Protein AF-A0A7W0RH57-F1 (afdb_monomer_lite)

Secondary structure (DSSP, 8-state):
--HHHHHHHHHHHHHTT-HHHHHHHHHHHHHTSTT--HHHHHHHHTT-HHHHHHHHHHHHHH---HHHHHHHHHHHHHHHHHH-TT-HHHHHHHHHHHHHH-

Radius of gyration: 12.83 Å; chains: 1; bounding box: 29×34×26 Å

Structure (mmCIF, N/CA/C/O backbone):
data_AF-A0A7W0RH57-F1
#
_entry.id   AF-A0A7W0RH57-F1
#
loop_
_atom_site.group_PDB
_atom_site.id
_atom_site.type_symbol
_atom_site.label_atom_id
_atom_site.label_alt_id
_atom_site.label_comp_id
_atom_site.label_asym_id
_atom_site.label_entity_id
_atom_site.label_seq_id
_atom_site.pdbx_PDB_ins_code
_atom_site.Cartn_x
_atom_site.Cartn_y
_atom_site.Cartn_z
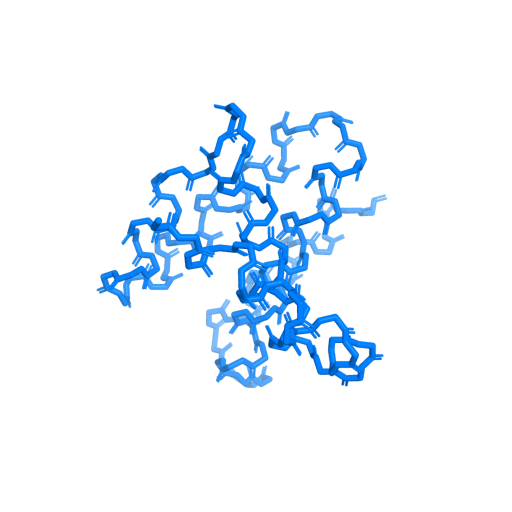_atom_site.occupancy
_atom_site.B_iso_or_equiv
_atom_site.auth_seq_id
_atom_site.auth_comp_id
_atom_site.auth_asym_id
_atom_site.auth_atom_id
_atom_site.pdbx_PDB_model_num
ATOM 1 N N . ARG A 1 1 ? -12.800 -21.070 1.892 1.00 49.78 1 ARG A N 1
ATOM 2 C CA . ARG A 1 1 ? -12.249 -20.202 0.821 1.00 49.78 1 ARG A CA 1
ATOM 3 C C . ARG A 1 1 ? -11.476 -19.169 1.601 1.00 49.78 1 ARG A C 1
ATOM 5 O O . ARG A 1 1 ? -12.048 -18.175 2.015 1.00 49.78 1 ARG A O 1
ATOM 12 N N . ASP A 1 2 ? -10.248 -19.545 1.932 1.00 55.34 2 ASP A N 1
ATOM 13 C CA . ASP A 1 2 ? -9.418 -18.936 2.974 1.00 55.34 2 ASP A CA 1
ATOM 14 C C . ASP A 1 2 ? -8.124 -18.388 2.362 1.00 55.34 2 ASP A C 1
ATOM 16 O O . ASP A 1 2 ? -7.145 -18.186 3.063 1.00 55.34 2 ASP A O 1
ATOM 20 N N . GLU A 1 3 ? -8.145 -18.106 1.052 1.00 70.62 3 GLU A N 1
ATOM 21 C CA . GLU A 1 3 ? -7.032 -17.529 0.287 1.00 70.62 3 GLU A CA 1
ATOM 22 C C . GLU A 1 3 ? -6.315 -16.373 1.013 1.00 70.62 3 GLU A C 1
ATOM 24 O O . GLU A 1 3 ? -5.087 -16.397 1.054 1.00 70.62 3 GLU A O 1
ATOM 29 N N . PRO A 1 4 ? -7.002 -15.393 1.642 1.00 70.00 4 PRO A N 1
ATOM 30 C CA . PRO A 1 4 ? -6.301 -14.323 2.357 1.00 70.00 4 PRO A CA 1
ATOM 31 C C . PRO A 1 4 ? -5.659 -14.775 3.678 1.00 70.00 4 PRO A C 1
ATOM 33 O O . PRO A 1 4 ? -4.605 -14.260 4.043 1.00 70.00 4 PRO A O 1
ATOM 36 N N . ALA A 1 5 ? -6.269 -15.721 4.397 1.00 70.38 5 ALA A N 1
ATOM 37 C CA . ALA A 1 5 ? -5.737 -16.226 5.664 1.00 70.38 5 ALA A CA 1
ATOM 38 C C . ALA A 1 5 ? -4.539 -17.160 5.430 1.00 70.38 5 ALA A C 1
ATOM 40 O O . ALA A 1 5 ? -3.511 -17.035 6.089 1.00 70.38 5 ALA A O 1
ATOM 41 N N . GLU A 1 6 ? -4.643 -18.031 4.427 1.00 69.00 6 GLU A N 1
ATOM 42 C CA . GLU A 1 6 ? -3.578 -18.937 3.993 1.00 69.00 6 GLU A CA 1
ATOM 43 C C . GLU A 1 6 ? -2.367 -18.164 3.446 1.00 69.00 6 GLU A C 1
ATOM 45 O O . GLU A 1 6 ? -1.219 -18.485 3.754 1.00 69.00 6 GLU A O 1
ATOM 50 N N . ALA A 1 7 ? -2.604 -17.074 2.709 1.00 68.75 7 ALA A N 1
ATOM 51 C CA . ALA A 1 7 ? -1.536 -16.183 2.265 1.00 68.75 7 ALA A CA 1
ATOM 52 C C . ALA A 1 7 ? -0.786 -15.522 3.437 1.00 68.75 7 ALA A C 1
ATOM 54 O O . ALA A 1 7 ? 0.428 -15.323 3.349 1.00 68.75 7 ALA A O 1
ATOM 55 N N . LEU A 1 8 ? -1.479 -15.198 4.535 1.00 68.44 8 LEU A N 1
ATOM 56 C CA . LEU A 1 8 ? -0.875 -14.559 5.706 1.00 68.44 8 LEU A CA 1
ATOM 57 C C . LEU A 1 8 ? 0.101 -15.499 6.428 1.00 68.44 8 LEU A C 1
ATOM 59 O O . LEU A 1 8 ? 1.219 -15.088 6.743 1.00 68.44 8 LEU A O 1
ATOM 63 N N . GLU A 1 9 ? -0.283 -16.766 6.615 1.00 69.69 9 GLU A N 1
ATOM 64 C CA . GLU A 1 9 ? 0.562 -17.788 7.252 1.00 69.69 9 GLU A CA 1
ATOM 65 C C . GLU A 1 9 ? 1.883 -18.009 6.499 1.00 69.69 9 GLU A C 1
ATOM 67 O O . GLU A 1 9 ? 2.933 -18.226 7.109 1.00 69.69 9 GLU A O 1
ATOM 72 N N . VAL A 1 10 ? 1.851 -17.920 5.167 1.00 67.81 10 VAL A N 1
ATOM 73 C CA . VAL A 1 10 ? 3.039 -18.088 4.318 1.00 67.81 10 VAL A CA 1
ATOM 74 C C . VAL A 1 10 ? 3.886 -16.815 4.265 1.00 67.81 10 VAL A C 1
ATOM 76 O O . VAL A 1 10 ? 5.118 -16.886 4.255 1.00 67.81 10 VAL A O 1
ATOM 79 N N . ALA A 1 11 ? 3.251 -15.643 4.218 1.00 61.91 11 ALA A N 1
ATOM 80 C CA . ALA A 1 11 ? 3.948 -14.380 4.014 1.00 61.91 11 ALA A CA 1
ATOM 81 C C . ALA A 1 11 ? 4.668 -13.874 5.275 1.00 61.91 11 ALA A C 1
ATOM 83 O O . ALA A 1 11 ? 5.739 -13.285 5.140 1.00 61.91 11 ALA A O 1
ATOM 84 N N . GLU A 1 12 ? 4.144 -14.106 6.486 1.00 59.31 12 GLU A N 1
ATOM 85 C CA . GLU A 1 12 ? 4.690 -13.533 7.733 1.00 59.31 12 GLU A CA 1
ATOM 86 C C . GLU A 1 12 ? 6.198 -13.784 7.960 1.00 59.31 12 GLU A C 1
ATOM 88 O O . GLU A 1 12 ? 6.925 -12.819 8.220 1.00 59.31 12 GL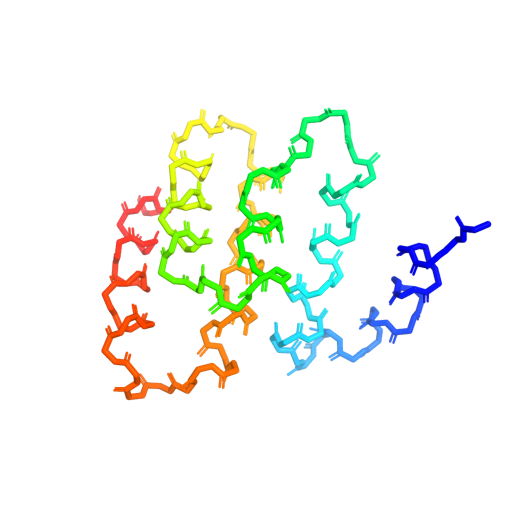U A O 1
ATOM 93 N N . PRO A 1 13 ? 6.732 -15.014 7.820 1.00 55.25 13 PRO A N 1
ATOM 94 C CA . PRO A 1 13 ? 8.155 -15.281 8.050 1.00 55.25 13 PRO A CA 1
ATOM 95 C C . PRO A 1 13 ? 9.082 -14.649 6.997 1.00 55.25 13 PRO A C 1
ATOM 97 O O . PRO A 1 13 ? 10.242 -14.348 7.292 1.00 55.25 13 PRO A O 1
ATOM 100 N N . VAL A 1 14 ? 8.585 -14.447 5.770 1.00 57.50 14 VAL A N 1
ATOM 101 C CA . VAL A 1 14 ? 9.337 -13.889 4.629 1.00 57.50 14 VAL A CA 1
ATOM 102 C C . VAL A 1 14 ? 9.249 -12.357 4.607 1.00 57.50 14 VAL A C 1
ATOM 104 O O . VAL A 1 14 ? 10.241 -11.677 4.338 1.00 57.50 14 VAL A O 1
ATOM 107 N N . ALA A 1 15 ? 8.102 -11.801 5.001 1.00 55.31 15 ALA A N 1
ATOM 108 C CA . ALA A 1 15 ? 7.809 -10.370 5.077 1.00 55.31 15 ALA A CA 1
ATOM 109 C C . ALA A 1 15 ? 8.742 -9.589 6.016 1.00 55.31 15 ALA A C 1
ATOM 111 O O . ALA A 1 15 ? 8.936 -8.389 5.834 1.00 55.31 15 ALA A O 1
ATOM 112 N N . VAL A 1 16 ? 9.377 -10.255 6.989 1.00 53.09 16 VAL A N 1
ATOM 113 C CA . VAL A 1 16 ? 10.386 -9.622 7.860 1.00 53.09 16 VAL A CA 1
ATOM 114 C C . VAL A 1 16 ? 11.622 -9.164 7.061 1.00 53.09 16 VAL A C 1
ATOM 116 O O . VAL A 1 16 ? 12.368 -8.304 7.528 1.00 53.09 16 VAL A O 1
ATOM 119 N N . LYS A 1 17 ? 11.848 -9.700 5.850 1.00 60.28 17 LYS A N 1
ATOM 120 C CA . LYS A 1 17 ? 12.963 -9.317 4.962 1.00 60.28 17 LYS A CA 1
ATOM 121 C C . LYS A 1 17 ? 12.547 -8.928 3.537 1.00 60.28 17 LYS A C 1
ATOM 123 O O . LYS A 1 17 ? 13.366 -8.332 2.842 1.00 60.28 17 LYS A O 1
ATOM 128 N N . ASP A 1 18 ? 11.321 -9.233 3.116 1.00 84.56 18 ASP A N 1
ATOM 129 C CA . ASP A 1 18 ? 10.815 -8.973 1.765 1.00 84.56 18 ASP A CA 1
ATOM 130 C C . ASP A 1 18 ? 9.634 -7.986 1.782 1.00 84.56 18 ASP A C 1
ATOM 132 O O . ASP A 1 18 ? 8.556 -8.265 2.313 1.00 84.56 18 ASP A O 1
ATOM 136 N N . PHE A 1 19 ? 9.845 -6.816 1.178 1.00 87.81 19 PHE A N 1
ATOM 137 C CA . PHE A 1 19 ? 8.839 -5.763 1.065 1.00 87.81 19 PHE A CA 1
ATOM 138 C C . PHE A 1 19 ? 7.632 -6.165 0.209 1.00 87.81 19 PHE A C 1
ATOM 140 O O . PHE A 1 19 ? 6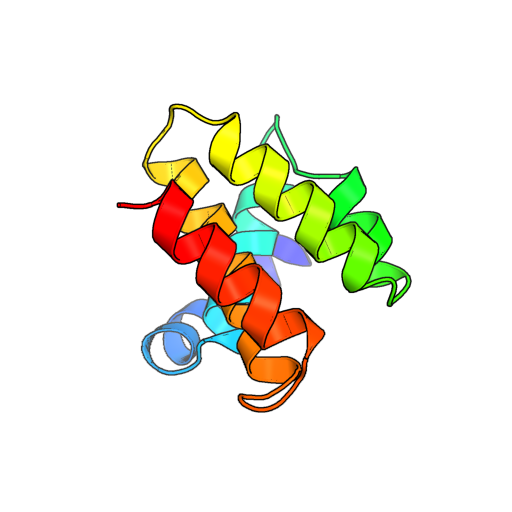.531 -5.680 0.474 1.00 87.81 19 PHE A O 1
ATOM 147 N N . VAL A 1 20 ? 7.806 -7.060 -0.769 1.00 89.88 20 VAL A N 1
ATOM 148 C CA . VAL A 1 20 ? 6.704 -7.585 -1.587 1.00 89.88 20 VAL A CA 1
ATOM 149 C C . VAL A 1 20 ? 5.796 -8.452 -0.720 1.00 89.88 20 VAL A C 1
ATOM 151 O O . VAL A 1 20 ? 4.596 -8.191 -0.625 1.00 89.88 20 VAL A O 1
ATOM 154 N N . ALA A 1 21 ? 6.373 -9.411 0.012 1.00 89.19 21 ALA A N 1
ATOM 155 C CA . ALA A 1 21 ? 5.619 -10.268 0.928 1.00 89.19 21 ALA A CA 1
ATOM 156 C C . ALA A 1 21 ? 4.915 -9.455 2.030 1.00 89.19 21 ALA A C 1
ATOM 158 O O . ALA A 1 21 ? 3.752 -9.707 2.344 1.00 89.19 21 ALA A O 1
ATOM 159 N N . ALA A 1 22 ? 5.581 -8.431 2.576 1.00 91.06 22 ALA A N 1
ATOM 160 C CA . ALA A 1 22 ? 4.975 -7.527 3.553 1.00 91.06 22 ALA A CA 1
ATOM 161 C C . ALA A 1 22 ? 3.789 -6.732 2.980 1.00 91.06 22 ALA A C 1
ATOM 163 O O . ALA A 1 22 ? 2.802 -6.509 3.686 1.00 91.06 22 ALA A O 1
ATOM 164 N N . GLY A 1 23 ? 3.871 -6.311 1.715 1.00 94.25 23 GLY A N 1
ATOM 165 C CA . GLY A 1 23 ? 2.780 -5.632 1.020 1.00 94.25 23 GLY A CA 1
ATOM 166 C C . GLY A 1 23 ? 1.580 -6.543 0.773 1.00 94.25 23 GLY A C 1
ATOM 167 O O . GLY A 1 23 ? 0.448 -6.141 1.038 1.00 94.25 23 GLY A O 1
ATOM 168 N N . LEU A 1 24 ? 1.818 -7.789 0.356 1.00 92.94 24 LEU A N 1
ATOM 169 C CA . LEU A 1 24 ? 0.763 -8.786 0.148 1.00 92.94 24 LEU A CA 1
ATOM 170 C C . LEU A 1 24 ? 0.058 -9.164 1.457 1.00 92.94 24 LEU A C 1
ATOM 172 O O . LEU A 1 24 ? -1.171 -9.176 1.507 1.00 92.94 24 LEU A O 1
ATOM 176 N N . ALA A 1 25 ? 0.815 -9.385 2.535 1.00 93.25 25 ALA A N 1
ATOM 177 C CA . ALA A 1 25 ? 0.250 -9.624 3.863 1.00 93.25 25 ALA A CA 1
ATOM 178 C C . ALA A 1 25 ? -0.622 -8.443 4.322 1.00 93.25 25 ALA A C 1
ATOM 180 O O . ALA A 1 25 ? -1.742 -8.632 4.791 1.00 93.25 25 ALA A O 1
ATOM 181 N N . ALA A 1 26 ? -0.149 -7.206 4.130 1.00 95.88 26 ALA A N 1
ATOM 182 C CA . ALA A 1 26 ? -0.920 -6.016 4.474 1.00 95.88 26 ALA A CA 1
ATOM 183 C C . ALA A 1 26 ? -2.198 -5.869 3.630 1.00 95.88 26 ALA A C 1
ATOM 185 O O . ALA A 1 26 ? -3.240 -5.494 4.172 1.00 95.88 26 ALA A O 1
ATOM 186 N N . ARG A 1 27 ? -2.145 -6.206 2.332 1.00 96.12 27 ARG A N 1
ATOM 187 C CA . ARG A 1 27 ? -3.328 -6.262 1.461 1.00 96.12 27 ARG A CA 1
ATOM 188 C C . ARG A 1 27 ? -4.344 -7.265 1.999 1.00 96.12 27 ARG A C 1
ATOM 190 O O . ARG A 1 27 ? -5.514 -6.911 2.111 1.00 96.12 27 ARG A O 1
ATOM 197 N N . ALA A 1 28 ? -3.910 -8.475 2.351 1.00 95.38 28 ALA A N 1
ATOM 198 C CA . ALA A 1 28 ? -4.789 -9.507 2.898 1.00 95.38 28 ALA A CA 1
ATOM 199 C C . ALA A 1 28 ? -5.469 -9.037 4.193 1.00 95.38 28 ALA A C 1
ATOM 201 O O . ALA A 1 28 ? -6.689 -9.126 4.312 1.00 95.38 28 ALA A O 1
ATOM 202 N N . THR A 1 29 ? -4.711 -8.438 5.116 1.00 95.06 29 THR A N 1
ATOM 203 C CA . THR A 1 29 ? -5.260 -7.865 6.354 1.00 95.06 29 THR A CA 1
ATOM 204 C C . THR A 1 29 ? -6.301 -6.779 6.081 1.00 95.06 29 THR A C 1
ATOM 206 O O . THR A 1 29 ? -7.362 -6.781 6.699 1.00 95.06 29 THR A O 1
ATOM 209 N N . LEU A 1 30 ? -6.032 -5.861 5.147 1.00 96.25 30 LEU A N 1
ATOM 210 C CA . LEU A 1 30 ? -6.981 -4.806 4.775 1.00 96.25 30 LEU A CA 1
ATOM 211 C C . LEU A 1 30 ? -8.236 -5.363 4.093 1.00 96.25 30 LEU A C 1
ATOM 213 O O . LEU A 1 30 ? -9.329 -4.876 4.357 1.00 96.25 30 LEU A O 1
ATOM 217 N N . ALA A 1 31 ? -8.089 -6.380 3.241 1.00 95.56 31 ALA A N 1
ATOM 218 C CA . ALA A 1 31 ? -9.197 -7.018 2.533 1.00 95.56 31 ALA A CA 1
ATOM 219 C C . ALA A 1 31 ? -10.138 -7.801 3.465 1.00 95.56 31 ALA A C 1
ATOM 221 O O . ALA A 1 31 ? -11.309 -7.976 3.142 1.00 95.56 31 ALA A O 1
ATOM 222 N N . LEU A 1 32 ? -9.632 -8.265 4.612 1.00 95.00 32 LEU A N 1
ATOM 223 C CA . LEU A 1 32 ? -10.426 -8.918 5.656 1.00 95.00 32 LEU A CA 1
ATOM 224 C C . LEU A 1 32 ? -11.171 -7.924 6.565 1.00 95.00 32 LEU A C 1
ATOM 226 O O . LEU A 1 32 ? -12.043 -8.341 7.327 1.00 95.00 32 LEU A O 1
ATOM 230 N N . GLY A 1 33 ? -10.823 -6.635 6.521 1.00 91.75 33 GLY A N 1
ATOM 231 C CA . GLY A 1 33 ? -11.492 -5.585 7.287 1.00 91.75 33 GLY A CA 1
ATOM 232 C C . GLY A 1 33 ? -12.773 -5.074 6.619 1.00 91.75 33 GLY A C 1
ATOM 233 O O . GLY A 1 33 ? -12.966 -5.227 5.416 1.00 91.75 33 GLY A O 1
ATOM 234 N N . GLU A 1 34 ? -13.636 -4.416 7.398 1.00 89.31 34 GLU A N 1
ATOM 235 C CA . GLU A 1 34 ? -14.901 -3.847 6.896 1.00 89.31 34 GLU A CA 1
ATOM 236 C C . GLU A 1 34 ? -14.678 -2.674 5.924 1.00 89.31 34 GLU A C 1
ATOM 238 O O . GLU A 1 34 ? -15.425 -2.514 4.963 1.00 89.31 34 GLU A O 1
ATOM 243 N N . A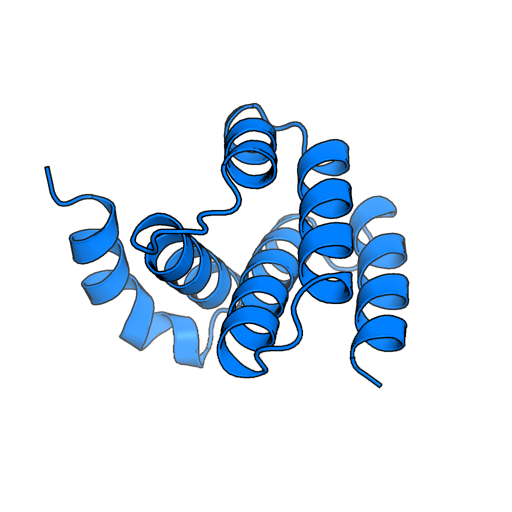SP A 1 35 ? -13.600 -1.912 6.117 1.00 90.94 35 ASP A N 1
ATOM 244 C CA . ASP A 1 35 ? -13.237 -0.758 5.287 1.00 90.94 35 ASP A CA 1
ATOM 245 C C . ASP A 1 35 ? -12.198 -1.127 4.211 1.00 90.94 35 ASP A C 1
ATOM 247 O O . ASP A 1 35 ? -11.201 -0.424 4.019 1.00 90.94 35 ASP A O 1
ATOM 251 N N . ALA A 1 36 ? -12.339 -2.276 3.553 1.00 94.31 36 ALA A N 1
ATOM 252 C CA . ALA A 1 36 ? -11.376 -2.713 2.543 1.00 94.31 36 ALA A CA 1
ATOM 253 C C . ALA A 1 36 ? -11.229 -1.674 1.397 1.00 94.31 36 ALA A C 1
ATOM 255 O O . ALA A 1 36 ? -12.242 -1.192 0.887 1.00 94.31 36 ALA A O 1
ATOM 256 N N . PRO A 1 37 ? -10.003 -1.355 0.928 1.00 95.81 37 PRO A N 1
ATOM 257 C CA . PRO A 1 37 ? -9.755 -0.506 -0.247 1.00 95.81 37 PRO A CA 1
ATOM 258 C C . PRO A 1 37 ? -10.144 -1.190 -1.574 1.00 95.81 37 PRO A C 1
ATOM 260 O O . PRO A 1 37 ? -9.297 -1.467 -2.424 1.00 95.81 37 PRO A O 1
ATOM 263 N N . VAL A 1 38 ? -11.426 -1.517 -1.754 1.00 96.19 38 VAL A N 1
ATOM 264 C CA . VAL A 1 38 ? -11.904 -2.378 -2.853 1.00 96.19 38 VAL A CA 1
ATOM 265 C C . VAL A 1 38 ? -11.527 -1.826 -4.229 1.00 96.19 38 VAL A C 1
ATOM 267 O O . VAL A 1 38 ? -11.081 -2.590 -5.085 1.00 96.19 38 VAL A O 1
ATOM 270 N N . GLU A 1 39 ? -11.657 -0.514 -4.445 1.00 96.56 39 GLU A N 1
ATOM 271 C CA . GLU A 1 39 ? -11.309 0.116 -5.726 1.00 96.56 39 GLU A CA 1
ATOM 272 C C . GLU A 1 39 ? -9.810 0.000 -6.030 1.00 96.56 39 GLU A C 1
ATOM 274 O O . GLU A 1 39 ? -9.436 -0.418 -7.125 1.00 96.56 39 GLU A O 1
ATOM 279 N N . ALA A 1 40 ? -8.955 0.289 -5.046 1.00 96.75 40 ALA A N 1
ATOM 280 C CA . ALA A 1 40 ? -7.510 0.165 -5.196 1.00 96.75 40 ALA A CA 1
ATOM 281 C C . ALA A 1 40 ? -7.086 -1.271 -5.532 1.00 96.75 40 ALA A C 1
ATOM 283 O O . ALA A 1 40 ? -6.238 -1.487 -6.396 1.00 96.75 40 ALA A O 1
ATOM 284 N N . PHE A 1 41 ? -7.668 -2.259 -4.847 1.00 96.75 41 PHE A N 1
ATOM 285 C CA . PHE A 1 41 ? -7.324 -3.664 -5.064 1.00 96.75 41 PHE A CA 1
ATOM 286 C C . PHE A 1 41 ? -7.850 -4.191 -6.396 1.00 96.75 41 PHE A C 1
ATOM 288 O O . PHE A 1 41 ? -7.136 -4.937 -7.053 1.00 96.75 41 PHE A O 1
ATOM 295 N N . SER A 1 42 ? -9.036 -3.755 -6.825 1.00 96.94 42 SER A N 1
ATOM 296 C CA . SER A 1 42 ? -9.576 -4.123 -8.139 1.00 96.94 42 SER A CA 1
ATOM 297 C C . SER A 1 42 ? -8.705 -3.567 -9.268 1.00 96.94 42 SER A C 1
ATOM 299 O O . SER A 1 42 ? -8.352 -4.305 -10.179 1.00 96.94 42 SER A O 1
ATOM 301 N N . ALA A 1 43 ? -8.277 -2.302 -9.171 1.00 97.25 43 ALA A N 1
ATOM 302 C CA . ALA A 1 43 ? -7.358 -1.709 -10.142 1.00 97.25 43 ALA A CA 1
ATOM 303 C C . ALA A 1 43 ? -6.008 -2.443 -10.190 1.00 97.25 43 ALA A C 1
ATOM 305 O O . ALA A 1 43 ? -5.460 -2.655 -11.267 1.00 97.25 43 ALA A O 1
ATOM 306 N N . TRP A 1 44 ? -5.487 -2.877 -9.035 1.00 95.00 44 TRP A N 1
ATOM 307 C CA . TRP A 1 44 ? -4.263 -3.679 -8.990 1.00 95.00 44 TRP A CA 1
ATOM 308 C C . TRP A 1 44 ? -4.455 -5.050 -9.656 1.00 95.00 44 TRP A C 1
ATOM 310 O O . TRP A 1 44 ? -3.615 -5.458 -10.452 1.00 95.00 44 TRP A O 1
ATOM 320 N N . ASP A 1 45 ? -5.567 -5.739 -9.399 1.00 94.19 45 ASP A N 1
ATOM 321 C CA . ASP A 1 45 ? -5.857 -7.036 -10.028 1.00 94.19 45 ASP A CA 1
ATOM 322 C C . ASP A 1 45 ? -6.060 -6.929 -11.555 1.00 94.19 45 ASP A C 1
ATOM 324 O O . ASP A 1 45 ? -5.840 -7.899 -12.280 1.00 94.19 45 ASP A O 1
ATOM 328 N N . GLU A 1 46 ? -6.440 -5.748 -12.049 1.00 96.25 46 GLU A N 1
ATOM 329 C CA . GLU A 1 46 ? -6.545 -5.407 -13.474 1.00 96.25 46 GLU A CA 1
ATOM 330 C C . GLU A 1 46 ? -5.224 -4.892 -14.090 1.00 96.25 46 GLU A C 1
ATOM 332 O O . GLU A 1 46 ? -5.205 -4.506 -15.259 1.00 96.25 46 GLU A O 1
ATOM 337 N N . ASP A 1 47 ? -4.121 -4.899 -13.332 1.00 94.31 47 ASP A N 1
ATOM 338 C CA . ASP A 1 47 ? -2.795 -4.369 -13.706 1.00 94.31 47 ASP A CA 1
ATOM 339 C C . ASP A 1 47 ? -2.768 -2.842 -13.972 1.00 94.31 47 ASP A C 1
ATOM 341 O O . ASP A 1 47 ? -1.779 -2.288 -14.460 1.00 94.31 47 ASP A O 1
ATOM 345 N N . ASP A 1 48 ? -3.820 -2.110 -13.580 1.00 96.56 48 ASP A N 1
ATOM 346 C CA . ASP A 1 48 ? -3.859 -0.642 -13.581 1.00 96.56 48 ASP A CA 1
ATOM 347 C C . ASP A 1 48 ? -3.183 -0.086 -12.316 1.00 96.56 48 ASP A C 1
ATOM 349 O O . ASP A 1 48 ? -3.801 0.460 -11.394 1.00 96.56 48 ASP A O 1
ATOM 353 N N . LEU A 1 49 ? -1.857 -0.236 -12.272 1.00 94.38 49 LEU A N 1
ATOM 354 C CA . LEU A 1 49 ? -1.031 0.190 -11.139 1.00 94.38 49 LEU A CA 1
ATOM 355 C C . LEU A 1 49 ? -1.076 1.703 -10.896 1.00 94.38 49 LEU A C 1
ATOM 357 O O . LEU A 1 49 ? -0.868 2.141 -9.764 1.00 94.38 49 LEU A O 1
ATOM 361 N N . SER A 1 50 ? -1.339 2.506 -11.931 1.00 94.94 50 SER A N 1
ATOM 362 C CA . SER A 1 50 ? -1.462 3.959 -11.784 1.00 94.94 50 SER A CA 1
ATOM 363 C C . SER A 1 50 ? -2.685 4.297 -10.946 1.00 94.94 50 SER A C 1
ATOM 365 O O . SER A 1 50 ? -2.565 4.988 -9.933 1.00 94.94 50 SER A O 1
ATOM 367 N N . ARG A 1 51 ? -3.845 3.754 -11.327 1.00 96.62 51 ARG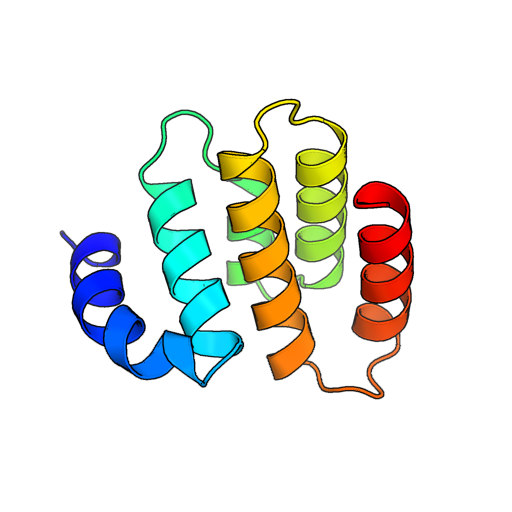 A N 1
ATOM 368 C CA . ARG A 1 51 ? -5.083 3.954 -10.580 1.00 96.62 51 ARG A CA 1
ATOM 369 C C . ARG A 1 51 ? -4.995 3.352 -9.183 1.00 96.62 51 ARG A C 1
ATOM 371 O O . ARG A 1 51 ? -5.360 4.015 -8.218 1.00 96.62 51 ARG A O 1
ATOM 378 N N . ALA A 1 52 ? -4.450 2.142 -9.057 1.00 97.06 52 ALA A N 1
ATOM 379 C CA . ALA A 1 52 ? -4.283 1.489 -7.763 1.00 97.06 52 ALA A CA 1
ATOM 380 C C . ALA A 1 52 ? -3.463 2.350 -6.786 1.00 97.06 52 ALA A C 1
ATOM 382 O O . ALA A 1 52 ? -3.876 2.570 -5.646 1.00 97.06 52 ALA A O 1
ATOM 383 N N . LEU A 1 53 ? -2.314 2.873 -7.230 1.00 96.88 53 LEU A N 1
ATOM 384 C CA . LEU A 1 53 ? -1.447 3.705 -6.396 1.00 96.88 53 LEU A CA 1
ATOM 385 C C . LEU A 1 53 ? -2.067 5.061 -6.063 1.00 96.88 53 LEU A C 1
ATOM 387 O O . LEU A 1 53 ? -1.846 5.554 -4.958 1.00 96.88 53 LEU A O 1
ATOM 391 N N . GLU A 1 54 ? -2.828 5.659 -6.978 1.00 97.44 54 GLU A N 1
ATOM 392 C CA . GLU A 1 54 ? -3.552 6.902 -6.721 1.00 97.44 54 GLU A CA 1
ATOM 393 C C . GLU A 1 54 ? -4.625 6.708 -5.643 1.00 97.44 54 GLU A C 1
ATOM 395 O O . GLU A 1 54 ? -4.590 7.397 -4.622 1.00 97.44 54 GLU A O 1
ATOM 400 N N . THR A 1 55 ? -5.479 5.691 -5.781 1.00 97.69 55 THR A N 1
ATOM 401 C CA . THR A 1 55 ? -6.513 5.377 -4.786 1.00 97.69 55 THR A CA 1
ATOM 402 C C . THR A 1 55 ? -5.909 5.023 -3.420 1.00 97.69 55 THR A C 1
ATOM 404 O O . THR A 1 55 ? -6.377 5.513 -2.394 1.00 97.69 55 THR A O 1
ATOM 407 N N . LEU A 1 56 ? -4.827 4.232 -3.370 1.00 97.62 56 LEU A N 1
ATOM 408 C CA . LEU A 1 56 ? -4.128 3.931 -2.109 1.00 97.62 56 LEU A CA 1
ATOM 409 C C . LEU A 1 56 ? -3.557 5.188 -1.444 1.00 97.62 56 LEU A C 1
ATOM 411 O O . LEU A 1 56 ? -3.547 5.294 -0.218 1.00 97.62 56 LEU A O 1
ATOM 415 N N . GLN A 1 57 ? -3.068 6.141 -2.236 1.00 96.94 57 GLN A N 1
ATOM 416 C CA . GLN A 1 57 ? -2.537 7.398 -1.723 1.00 96.94 57 GLN A CA 1
ATOM 417 C C . GLN A 1 57 ? -3.623 8.224 -1.029 1.00 96.94 57 GLN A C 1
ATOM 419 O O . GLN A 1 57 ? -3.373 8.804 0.032 1.00 96.94 57 GLN A O 1
ATOM 424 N N . ASP A 1 58 ? -4.812 8.262 -1.624 1.00 96.81 58 ASP A N 1
ATOM 425 C CA . ASP A 1 58 ? -5.957 8.985 -1.086 1.00 96.81 58 ASP A CA 1
ATOM 426 C C . ASP A 1 58 ? -6.482 8.311 0.191 1.00 96.81 58 ASP A C 1
ATOM 428 O O . ASP A 1 58 ? -6.726 8.994 1.185 1.00 96.81 58 ASP A O 1
ATOM 432 N N . GLU A 1 59 ? -6.523 6.976 0.236 1.00 97.00 59 GLU A N 1
ATOM 433 C CA . GLU A 1 59 ? -6.830 6.198 1.447 1.00 97.00 59 GLU A CA 1
ATOM 434 C C . GLU A 1 59 ? -5.858 6.499 2.603 1.00 97.00 59 GLU A C 1
ATOM 436 O O . GLU A 1 59 ? -6.279 6.694 3.747 1.00 97.00 59 GLU A O 1
ATOM 441 N N . VAL A 1 60 ? -4.549 6.588 2.318 1.00 97.00 60 VAL A N 1
ATOM 442 C CA . VAL A 1 60 ? -3.522 6.950 3.317 1.00 97.00 60 VAL A CA 1
ATOM 443 C C . VAL A 1 60 ? -3.764 8.351 3.879 1.00 97.00 60 VAL A C 1
ATOM 445 O O . VAL A 1 60 ? -3.571 8.569 5.078 1.00 97.00 60 VAL A O 1
ATOM 448 N N . ALA A 1 61 ? -4.162 9.296 3.026 1.00 95.12 61 ALA A N 1
ATOM 449 C CA . ALA A 1 61 ? -4.441 10.672 3.423 1.00 95.12 61 ALA A CA 1
ATOM 450 C C . ALA A 1 61 ? -5.763 10.808 4.197 1.00 95.12 61 ALA A C 1
ATOM 452 O O . ALA A 1 61 ? -5.860 11.644 5.094 1.00 95.12 61 ALA A O 1
ATOM 453 N N . ALA A 1 62 ? -6.767 9.993 3.867 1.00 95.12 62 ALA A N 1
ATOM 454 C CA . ALA A 1 62 ? -8.088 10.034 4.484 1.00 95.12 62 ALA A CA 1
ATOM 455 C C . ALA A 1 62 ? -8.132 9.359 5.863 1.00 95.12 62 ALA A C 1
ATOM 457 O O . ALA A 1 62 ? -8.874 9.800 6.744 1.00 95.12 62 ALA A O 1
ATOM 458 N N . THR A 1 63 ? -7.347 8.299 6.081 1.00 94.88 63 THR A N 1
ATOM 459 C CA . THR A 1 63 ? -7.368 7.580 7.360 1.00 94.88 63 THR A CA 1
ATOM 460 C C . THR A 1 63 ? -6.700 8.368 8.488 1.00 94.88 63 THR A C 1
ATOM 462 O O . THR A 1 63 ? -5.571 8.854 8.365 1.00 94.88 63 THR A O 1
ATOM 465 N N . SER A 1 64 ? -7.357 8.431 9.648 1.00 94.31 64 SER A N 1
ATOM 466 C CA . SER A 1 64 ? -6.771 8.924 10.899 1.00 94.31 64 SER A CA 1
ATOM 467 C C . SER A 1 64 ? -6.110 7.810 11.723 1.00 94.31 64 SER A C 1
ATOM 469 O O . SER A 1 64 ? -5.199 8.111 12.498 1.00 94.31 64 SER A O 1
ATOM 471 N N . ASP A 1 65 ? -6.487 6.544 11.503 1.00 95.38 65 ASP A N 1
ATOM 472 C CA . ASP A 1 65 ? -5.957 5.380 12.220 1.00 95.38 65 ASP A CA 1
ATOM 473 C C . ASP A 1 65 ? -4.496 5.078 11.819 1.00 95.38 65 ASP A C 1
ATOM 475 O O . ASP A 1 65 ? -4.233 4.737 10.657 1.00 95.38 65 ASP A O 1
ATOM 479 N N . PRO A 1 66 ? -3.533 5.162 12.762 1.00 94.31 66 PRO A N 1
ATOM 480 C CA . PRO A 1 66 ? -2.136 4.823 12.507 1.00 94.31 66 PRO A CA 1
ATOM 481 C C . PRO A 1 66 ? -1.921 3.372 12.057 1.00 94.31 66 PRO A C 1
ATOM 483 O O . PRO A 1 66 ? -1.029 3.132 11.245 1.00 94.31 66 PRO A O 1
ATOM 486 N N . GLY A 1 67 ? -2.719 2.420 12.557 1.00 95.56 67 GLY A N 1
ATOM 487 C CA . GLY A 1 67 ? -2.600 1.002 12.210 1.00 95.56 67 GLY A CA 1
ATOM 488 C C . GLY A 1 67 ? -2.963 0.754 10.749 1.00 95.56 67 GLY A C 1
ATOM 489 O O . GLY A 1 67 ? -2.149 0.237 9.980 1.00 95.56 67 GLY A O 1
ATOM 490 N N . ARG A 1 68 ? -4.143 1.224 10.331 1.00 96.44 68 ARG A N 1
ATOM 491 C CA . ARG A 1 68 ? -4.562 1.225 8.924 1.00 96.44 68 ARG A CA 1
ATOM 492 C C . ARG A 1 68 ? -3.573 1.963 8.023 1.00 96.44 68 ARG A C 1
ATOM 494 O O . ARG A 1 68 ? -3.237 1.461 6.952 1.00 96.44 68 ARG A O 1
ATOM 501 N N . ARG A 1 69 ? -3.071 3.130 8.446 1.00 97.12 69 ARG A N 1
ATOM 502 C CA . ARG A 1 69 ? -2.09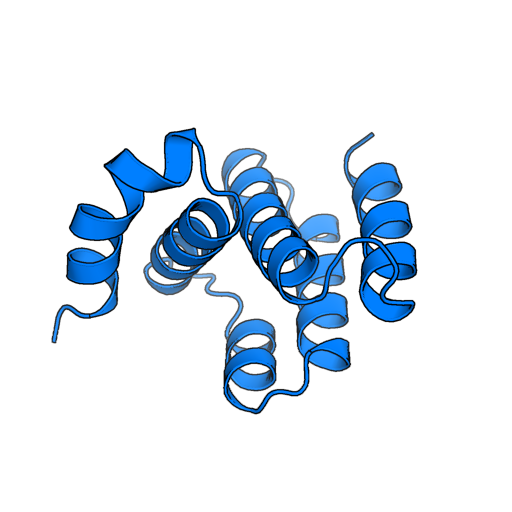6 3.905 7.660 1.00 97.12 69 ARG A CA 1
ATOM 503 C C . ARG A 1 69 ? -0.809 3.119 7.407 1.00 97.12 69 ARG A C 1
ATOM 505 O O . ARG A 1 69 ? -0.275 3.154 6.300 1.00 97.12 69 ARG A O 1
ATOM 512 N N . ASP A 1 70 ? -0.322 2.395 8.413 1.00 96.44 70 ASP A N 1
ATOM 513 C CA . ASP A 1 70 ? 0.864 1.548 8.283 1.00 96.44 70 ASP A CA 1
ATOM 514 C C . ASP A 1 70 ? 0.629 0.370 7.325 1.00 96.44 70 ASP A C 1
ATOM 516 O O . ASP A 1 70 ? 1.489 0.088 6.488 1.00 96.44 70 ASP A O 1
ATOM 520 N N . LEU A 1 71 ? -0.547 -0.265 7.380 1.00 97.31 71 LEU A N 1
ATOM 521 C CA . LEU A 1 71 ? -0.932 -1.320 6.436 1.00 97.31 71 LEU A CA 1
ATOM 522 C C . LEU A 1 71 ? -0.974 -0.799 4.993 1.00 97.31 71 LEU A C 1
ATOM 524 O O . LEU A 1 71 ? -0.335 -1.377 4.116 1.00 97.31 71 LEU A O 1
ATOM 528 N N . LEU A 1 72 ? -1.643 0.332 4.753 1.00 97.94 72 LEU A N 1
ATOM 529 C CA . LEU A 1 72 ? -1.704 0.958 3.429 1.00 97.94 72 LEU A CA 1
ATOM 530 C C . LEU A 1 72 ? -0.303 1.316 2.909 1.00 97.94 72 LEU A C 1
ATOM 532 O O . LEU A 1 72 ? 0.034 1.014 1.764 1.00 97.94 72 LEU A O 1
ATOM 536 N N . ARG A 1 73 ? 0.566 1.871 3.767 1.00 97.06 73 ARG A N 1
ATOM 537 C CA . ARG A 1 73 ? 1.971 2.133 3.421 1.00 97.06 73 ARG A CA 1
ATOM 538 C C . ARG A 1 73 ? 2.689 0.855 2.984 1.00 97.06 73 ARG A C 1
ATOM 540 O O . ARG A 1 73 ? 3.422 0.890 1.998 1.00 97.06 73 ARG A O 1
ATOM 547 N N . ARG A 1 74 ? 2.528 -0.256 3.713 1.00 96.25 74 ARG A N 1
ATOM 548 C CA . ARG A 1 74 ? 3.176 -1.538 3.375 1.00 96.25 74 ARG A CA 1
ATOM 549 C C . ARG A 1 74 ? 2.720 -2.053 2.013 1.00 96.25 74 ARG A C 1
ATOM 551 O O . ARG A 1 74 ? 3.577 -2.466 1.239 1.00 96.25 74 ARG A O 1
ATOM 558 N N . VAL A 1 75 ? 1.425 -1.961 1.696 1.00 97.12 75 VAL A N 1
ATOM 559 C CA . VAL A 1 75 ? 0.895 -2.315 0.365 1.00 97.12 75 VAL A CA 1
ATOM 560 C C . VAL A 1 75 ? 1.615 -1.525 -0.727 1.00 97.12 75 VAL A C 1
ATOM 562 O O . VAL A 1 75 ? 2.186 -2.114 -1.642 1.00 97.12 75 VAL A O 1
ATOM 565 N N . MET A 1 76 ? 1.667 -0.197 -0.595 1.00 96.94 76 MET A N 1
ATOM 566 C CA . MET A 1 76 ? 2.320 0.666 -1.586 1.00 96.94 76 MET A CA 1
ATOM 567 C C . MET A 1 76 ? 3.814 0.353 -1.733 1.00 96.94 76 MET A C 1
ATOM 569 O O . MET A 1 76 ? 4.332 0.315 -2.844 1.00 96.94 76 MET A O 1
ATOM 573 N N . VAL A 1 77 ? 4.514 0.085 -0.626 1.00 94.81 77 VAL A N 1
ATOM 574 C CA . VAL A 1 77 ? 5.934 -0.303 -0.642 1.00 94.81 77 VAL A CA 1
ATOM 575 C C . VAL A 1 77 ? 6.156 -1.652 -1.337 1.00 94.81 77 VAL A C 1
ATOM 577 O O . VAL A 1 77 ? 7.157 -1.796 -2.044 1.00 94.81 77 VAL A O 1
ATOM 580 N N . GLY A 1 78 ? 5.225 -2.600 -1.206 1.00 93.44 78 GLY A N 1
ATOM 581 C CA . GLY A 1 78 ? 5.231 -3.848 -1.973 1.00 93.44 78 GLY A CA 1
ATOM 582 C C . GLY A 1 78 ? 5.179 -3.582 -3.477 1.00 93.44 78 GLY A C 1
ATOM 583 O O . GLY A 1 78 ? 6.114 -3.944 -4.188 1.00 93.44 78 GLY A O 1
ATOM 584 N N . ILE A 1 79 ? 4.178 -2.817 -3.928 1.00 93.50 79 ILE A N 1
ATOM 585 C CA . ILE A 1 79 ? 4.012 -2.429 -5.343 1.00 93.50 79 ILE A CA 1
ATOM 586 C C . ILE A 1 79 ? 5.260 -1.699 -5.866 1.00 93.50 79 ILE A C 1
ATOM 588 O O . ILE A 1 79 ? 5.766 -1.969 -6.954 1.00 93.50 79 ILE A O 1
ATOM 592 N N . PHE A 1 80 ? 5.821 -0.780 -5.077 1.00 93.19 80 PHE A N 1
ATOM 593 C CA . PHE A 1 80 ? 7.048 -0.075 -5.445 1.00 93.19 80 PHE A CA 1
ATOM 594 C C . PHE A 1 80 ? 8.253 -0.997 -5.598 1.00 93.19 80 PHE A C 1
ATOM 596 O O . PHE A 1 80 ? 9.152 -0.691 -6.382 1.00 93.19 80 PHE A O 1
ATOM 603 N N . THR A 1 81 ? 8.329 -2.058 -4.802 1.00 90.62 81 THR A N 1
ATOM 604 C CA . THR A 1 81 ? 9.430 -3.019 -4.871 1.00 90.62 81 THR A CA 1
ATOM 605 C C . THR A 1 81 ? 9.344 -3.824 -6.161 1.00 90.62 81 THR A C 1
ATOM 607 O O . THR A 1 81 ? 10.357 -3.960 -6.842 1.00 90.62 81 THR A O 1
ATOM 610 N N . GLU A 1 82 ? 8.141 -4.252 -6.544 1.00 89.12 82 GLU A N 1
ATOM 611 C CA . GLU A 1 82 ? 7.891 -4.973 -7.798 1.00 89.12 82 GLU A CA 1
ATOM 612 C C . GLU A 1 82 ? 8.175 -4.114 -9.035 1.00 89.12 82 GLU A C 1
ATOM 614 O O . GLU A 1 82 ? 8.839 -4.565 -9.966 1.00 89.12 82 GLU A O 1
ATOM 619 N N . LEU A 1 83 ? 7.753 -2.844 -9.019 1.00 89.44 83 LEU A N 1
ATOM 620 C CA . LEU A 1 83 ? 8.035 -1.889 -10.097 1.00 89.44 83 LEU A CA 1
ATOM 621 C C . LEU A 1 83 ? 9.530 -1.560 -10.241 1.00 89.44 83 LEU A C 1
ATOM 623 O O . LEU A 1 83 ? 9.985 -1.154 -11.310 1.00 89.44 83 LEU A O 1
ATOM 627 N N . GLY A 1 84 ? 10.301 -1.690 -9.161 1.00 84.06 84 GLY A N 1
ATOM 628 C CA . GLY A 1 84 ? 11.708 -1.317 -9.114 1.00 84.06 84 GLY A CA 1
ATOM 629 C C . GLY A 1 84 ? 11.959 0.160 -8.784 1.00 84.06 84 GLY A C 1
ATOM 630 O O . GLY A 1 84 ? 11.076 1.027 -8.769 1.00 84.06 84 GLY A O 1
ATOM 631 N N . VAL A 1 85 ? 13.213 0.461 -8.449 1.00 76.50 85 VAL A N 1
ATOM 632 C CA . VAL A 1 85 ? 13.643 1.769 -7.918 1.00 76.50 85 VAL A CA 1
ATOM 633 C C . VAL A 1 85 ? 13.510 2.888 -8.956 1.00 76.50 85 VAL A C 1
ATOM 635 O O . VAL A 1 85 ? 13.047 3.976 -8.607 1.00 76.50 85 VAL A O 1
ATOM 638 N N . ASP A 1 86 ? 13.827 2.603 -10.219 1.00 81.94 86 ASP A N 1
ATOM 639 C CA . ASP A 1 86 ? 13.892 3.600 -11.295 1.00 81.94 86 ASP A CA 1
ATOM 640 C C . ASP A 1 86 ? 12.558 3.834 -12.019 1.00 81.94 86 ASP A C 1
ATOM 642 O O . ASP A 1 86 ? 12.471 4.707 -12.885 1.00 81.94 86 ASP A O 1
ATOM 646 N N . HIS A 1 87 ? 11.500 3.098 -11.663 1.00 90.31 87 HIS A N 1
ATOM 647 C CA . HIS A 1 87 ? 10.206 3.245 -12.319 1.00 90.31 87 HIS A CA 1
ATOM 648 C C . HIS A 1 87 ? 9.609 4.642 -12.053 1.00 90.31 87 HIS A C 1
ATOM 650 O O . HIS A 1 87 ? 9.429 5.009 -10.883 1.00 90.31 87 HIS A O 1
ATOM 656 N N . PRO A 1 88 ? 9.247 5.421 -13.096 1.00 91.50 88 PRO A N 1
ATOM 657 C CA . PRO A 1 88 ? 8.743 6.787 -12.936 1.00 91.50 88 PRO A CA 1
ATOM 658 C C . PRO A 1 88 ? 7.538 6.883 -11.993 1.00 91.50 88 PRO A C 1
ATOM 660 O O . PRO A 1 88 ? 7.550 7.696 -11.069 1.00 91.50 88 PRO A O 1
ATOM 663 N N . LEU A 1 89 ? 6.560 5.983 -12.165 1.00 91.62 89 LEU A N 1
ATOM 664 C CA . LEU A 1 89 ? 5.364 5.898 -11.318 1.00 91.62 89 LEU A CA 1
ATOM 665 C C . LEU A 1 89 ? 5.726 5.654 -9.843 1.00 91.62 89 LEU A C 1
ATOM 667 O O . LEU A 1 89 ? 5.314 6.399 -8.957 1.00 91.62 89 LEU A O 1
ATOM 671 N N . ALA A 1 90 ? 6.584 4.666 -9.565 1.00 89.94 90 ALA A N 1
ATOM 672 C CA . ALA A 1 90 ? 6.993 4.360 -8.199 1.00 89.94 90 ALA A CA 1
ATOM 673 C C . ALA A 1 90 ? 7.760 5.530 -7.561 1.00 89.94 90 ALA A C 1
ATOM 675 O O . ALA A 1 90 ? 7.583 5.825 -6.382 1.00 89.94 90 ALA A O 1
ATOM 676 N N . ARG A 1 91 ? 8.598 6.243 -8.322 1.00 91.94 91 ARG A N 1
ATOM 677 C CA . ARG A 1 91 ? 9.331 7.416 -7.823 1.00 91.94 91 ARG A CA 1
ATOM 678 C C . ARG A 1 91 ? 8.395 8.554 -7.411 1.00 91.94 91 ARG A C 1
ATOM 680 O O . ARG A 1 91 ? 8.618 9.168 -6.365 1.00 91.94 91 ARG A O 1
ATOM 687 N N . GLU A 1 92 ? 7.380 8.843 -8.217 1.00 93.25 92 GLU A N 1
ATOM 688 C CA . GLU A 1 92 ? 6.400 9.889 -7.927 1.00 93.25 92 GLU A CA 1
ATOM 689 C C . GLU A 1 92 ? 5.591 9.574 -6.664 1.00 93.25 92 GLU A C 1
ATOM 691 O O . GLU A 1 92 ? 5.583 10.373 -5.719 1.00 93.25 92 GLU A O 1
ATOM 696 N N . HIS A 1 93 ? 5.000 8.380 -6.605 1.00 93.94 93 HIS A N 1
ATOM 697 C CA . HIS A 1 93 ? 4.170 7.962 -5.477 1.00 93.94 93 HIS A CA 1
ATOM 698 C C . HIS A 1 93 ? 4.978 7.763 -4.185 1.00 93.94 93 HIS A C 1
ATOM 700 O O . HIS A 1 93 ? 4.502 8.138 -3.116 1.00 93.94 93 HIS A O 1
ATOM 706 N N . ARG A 1 94 ? 6.238 7.295 -4.239 1.00 92.56 94 ARG A N 1
ATOM 707 C CA . ARG A 1 94 ? 7.123 7.252 -3.052 1.00 92.56 94 ARG A CA 1
ATOM 708 C C . ARG A 1 94 ? 7.306 8.633 -2.426 1.00 92.56 94 ARG A C 1
ATOM 710 O O . ARG A 1 94 ? 7.247 8.767 -1.205 1.00 92.56 94 ARG A O 1
ATOM 717 N N . ARG A 1 95 ? 7.527 9.663 -3.251 1.00 93.69 95 ARG A N 1
ATOM 718 C CA . ARG A 1 95 ? 7.700 11.044 -2.774 1.00 93.69 95 ARG A CA 1
ATOM 719 C C . ARG A 1 95 ? 6.418 11.572 -2.132 1.00 93.69 95 ARG A C 1
ATOM 721 O O . ARG A 1 95 ? 6.494 12.181 -1.068 1.00 93.69 95 ARG A O 1
ATOM 728 N N . ARG A 1 96 ? 5.259 11.326 -2.753 1.00 94.25 96 ARG A N 1
ATOM 729 C CA . ARG A 1 96 ? 3.954 11.730 -2.206 1.00 94.25 96 ARG A CA 1
ATOM 730 C C . ARG A 1 96 ? 3.669 11.008 -0.886 1.00 94.25 96 ARG A C 1
ATOM 732 O O . ARG A 1 96 ? 3.377 11.667 0.106 1.00 94.25 96 ARG A O 1
ATOM 739 N N . LEU A 1 97 ? 3.896 9.696 -0.826 1.00 93.88 97 LEU A N 1
ATOM 740 C CA . LEU A 1 97 ? 3.735 8.899 0.391 1.00 93.88 97 LEU A CA 1
ATOM 741 C C . LEU A 1 97 ? 4.611 9.405 1.541 1.00 93.88 97 LEU A C 1
ATOM 743 O O . LEU A 1 97 ? 4.113 9.587 2.647 1.00 93.88 97 LEU A O 1
ATOM 747 N N . ALA A 1 98 ? 5.889 9.691 1.284 1.00 92.25 98 ALA A N 1
ATOM 748 C CA . ALA A 1 98 ? 6.784 10.240 2.301 1.00 92.25 98 ALA A CA 1
ATOM 749 C C . ALA A 1 98 ? 6.279 11.580 2.864 1.00 92.25 98 ALA A C 1
ATOM 751 O O . ALA A 1 98 ? 6.384 11.806 4.064 1.00 92.25 98 ALA A O 1
ATOM 752 N N . SER A 1 99 ? 5.697 12.441 2.021 1.00 92.56 99 SER A N 1
ATOM 753 C CA . SER A 1 99 ? 5.139 13.727 2.463 1.00 92.56 99 SER A CA 1
ATOM 754 C C . SER A 1 99 ? 3.851 13.603 3.277 1.00 92.56 99 SER A C 1
ATOM 756 O O . SER A 1 99 ? 3.582 14.464 4.100 1.00 92.56 99 SER A O 1
ATOM 758 N N . THR A 1 100 ? 3.058 12.551 3.060 1.00 91.19 100 THR A N 1
ATOM 759 C CA . THR A 1 100 ? 1.819 12.307 3.817 1.00 91.19 100 THR A CA 1
ATOM 760 C C . THR A 1 100 ? 2.088 11.656 5.176 1.00 91.19 100 THR A C 1
ATOM 762 O O . THR A 1 100 ? 1.274 11.771 6.086 1.00 91.19 100 THR A O 1
ATOM 765 N N . LEU A 1 101 ? 3.208 10.939 5.311 1.00 87.88 101 LEU A N 1
ATOM 766 C CA . LEU A 1 101 ? 3.582 10.232 6.540 1.00 87.88 101 LEU A CA 1
ATOM 767 C C . LEU A 1 101 ? 4.449 11.057 7.502 1.00 87.88 101 LEU A C 1
ATOM 769 O O . LEU A 1 101 ? 4.588 10.650 8.656 1.00 87.88 101 LEU A O 1
ATOM 773 N N . GLY A 1 102 ? 5.078 12.130 7.013 1.00 75.88 102 GLY A N 1
ATOM 774 C CA . GLY A 1 102 ? 5.898 13.056 7.802 1.00 75.88 102 GLY A CA 1
ATOM 775 C C . GLY A 1 102 ? 5.075 14.174 8.418 1.00 75.88 102 GLY A C 1
ATOM 776 O O . GLY A 1 102 ? 5.449 14.595 9.533 1.00 75.88 102 GLY A O 1
#

pLDDT: mean 88.38, std 12.52, range [49.78, 97.94]

Sequence (102 aa):
RDEPAEALEVAEPVAVKDFVAAGLAARATLALGEDAPVEAFSAWDEDDLSRALETLQDEVAATSDPGRRDLLRRVMVGIFTELGVDHPLAREHRRRLASTLG

Foldseek 3Di:
DCVLVVLLVVLVVVVVPALLSQLSNLLSVLCPDPNRLVQLVVCVVVVVPLRNLVSLLVVLLPDPDPVNNVSSVSNLSSVLVVCDDPRPSNVVSVVSSVVSVD